Protein AF-A0A0W7W9D7-F1 (afdb_monomer_lite)

Sequence (120 aa):
MLADMIDMAQSVTPPLAADRVHELLAIIREALSADDTLDNDFRAYIEHLLAAVEHALEHRDAEALREDLQHLWIAVFAAEEFTENKGTWSSAATRFGRDTFAQTLASIVGGVATKMITGS

pLDDT: mean 83.27, std 17.53, range [36.5, 97.69]

Structure (mmCIF, N/CA/C/O backbone):
data_AF-A0A0W7W9D7-F1
#
_entry.id   AF-A0A0W7W9D7-F1
#
loop_
_atom_site.group_PDB
_atom_site.id
_atom_site.type_symbol
_atom_site.label_atom_id
_atom_site.label_alt_id
_atom_site.label_comp_id
_atom_site.label_asym_id
_atom_site.label_entity_id
_atom_site.label_seq_id
_atom_site.pdbx_PDB_ins_code
_atom_site.Cartn_x
_atom_site.Cartn_y
_atom_site.Cartn_z
_atom_site.occupancy
_atom_site.B_iso_or_equiv
_atom_site.auth_seq_id
_atom_site.auth_comp_id
_atom_site.auth_asym_id
_atom_site.auth_atom_id
_atom_site.pdbx_PDB_model_num
ATOM 1 N N . MET A 1 1 ? -33.082 -6.659 17.733 1.00 47.69 1 MET A N 1
ATOM 2 C CA . MET A 1 1 ? -33.190 -5.468 16.864 1.00 47.69 1 MET A CA 1
ATOM 3 C C . MET A 1 1 ? -32.209 -4.355 17.232 1.00 47.69 1 MET A C 1
ATOM 5 O O . MET A 1 1 ? -31.528 -3.906 16.331 1.00 47.69 1 MET A O 1
ATOM 9 N N . LEU A 1 2 ? -32.074 -3.914 18.497 1.00 38.62 2 LEU A N 1
ATOM 10 C CA . LEU A 1 2 ? -30.978 -2.997 18.903 1.00 38.62 2 LEU A CA 1
ATOM 11 C C . LEU A 1 2 ? -29.659 -3.727 19.229 1.00 38.62 2 LEU A C 1
ATOM 13 O O . LEU A 1 2 ? -28.590 -3.176 19.007 1.00 38.62 2 LEU A O 1
ATOM 17 N N . ALA A 1 3 ? -29.729 -4.980 19.692 1.00 39.03 3 ALA A N 1
ATOM 18 C CA . ALA A 1 3 ? -28.551 -5.820 19.929 1.00 39.03 3 ALA A CA 1
ATOM 19 C C . ALA A 1 3 ? -27.834 -6.225 18.622 1.00 39.03 3 ALA A C 1
ATOM 21 O O . ALA A 1 3 ? -26.612 -6.287 18.598 1.00 39.03 3 ALA A O 1
ATOM 22 N N . ASP A 1 4 ? -28.572 -6.372 17.516 1.00 38.44 4 ASP A N 1
ATOM 23 C CA . ASP A 1 4 ? -28.001 -6.702 16.197 1.00 38.44 4 ASP A CA 1
ATOM 24 C C . ASP A 1 4 ? -27.227 -5.528 15.569 1.00 38.44 4 ASP A C 1
ATOM 26 O O . ASP A 1 4 ? -26.360 -5.732 14.727 1.00 38.44 4 ASP A O 1
ATOM 30 N N . MET A 1 5 ? -27.504 -4.285 15.990 1.00 37.19 5 MET A N 1
ATOM 31 C CA . MET A 1 5 ? -26.714 -3.115 15.579 1.00 37.19 5 MET A CA 1
ATOM 32 C C . MET A 1 5 ? -25.410 -2.980 16.375 1.00 37.19 5 MET A C 1
ATOM 34 O O . MET A 1 5 ? -24.473 -2.342 15.904 1.00 37.19 5 MET A O 1
ATOM 38 N N . ILE A 1 6 ? -25.351 -3.572 17.572 1.00 39.75 6 ILE A N 1
ATOM 39 C CA . ILE A 1 6 ? -24.173 -3.548 18.449 1.00 39.75 6 ILE A CA 1
ATOM 40 C C . ILE A 1 6 ? -23.183 -4.648 18.033 1.00 39.75 6 ILE A C 1
ATOM 42 O O . ILE A 1 6 ? -21.978 -4.423 18.080 1.00 39.75 6 ILE A O 1
ATOM 46 N N . ASP A 1 7 ? -23.671 -5.769 17.495 1.00 36.50 7 ASP A N 1
ATOM 47 C CA . ASP A 1 7 ? -22.825 -6.835 16.935 1.00 36.50 7 ASP A CA 1
ATOM 48 C C . ASP A 1 7 ? -22.144 -6.451 15.598 1.00 36.50 7 ASP A C 1
ATOM 50 O O . ASP A 1 7 ? -21.196 -7.095 15.162 1.00 36.50 7 ASP A O 1
ATOM 54 N N . MET A 1 8 ? -22.558 -5.352 14.947 1.00 43.12 8 MET A N 1
ATOM 55 C CA . MET A 1 8 ? -21.878 -4.804 13.756 1.00 43.12 8 MET A CA 1
ATOM 56 C C . MET A 1 8 ? -20.647 -3.937 14.080 1.00 43.12 8 MET A C 1
ATOM 58 O O . MET A 1 8 ? -19.955 -3.500 13.158 1.00 43.12 8 MET A O 1
ATOM 62 N N . ALA A 1 9 ? -20.350 -3.692 15.362 1.00 42.34 9 ALA A N 1
ATOM 63 C CA . ALA A 1 9 ? -19.162 -2.957 15.812 1.00 42.34 9 ALA A CA 1
ATOM 64 C C . ALA A 1 9 ? -17.897 -3.841 15.926 1.00 42.34 9 ALA A C 1
ATOM 66 O O . ALA A 1 9 ? -16.870 -3.403 16.447 1.00 42.34 9 ALA A O 1
ATOM 67 N N . GLN A 1 10 ? -17.947 -5.078 15.420 1.00 46.47 10 GLN A N 1
ATOM 68 C CA . GLN A 1 10 ? -16.818 -6.005 15.360 1.00 46.47 10 GLN A CA 1
ATOM 69 C C . GLN A 1 10 ? -15.694 -5.461 14.453 1.00 46.47 10 GLN A C 1
ATOM 71 O O . GLN A 1 10 ? -15.862 -5.375 13.241 1.00 46.47 10 GLN A O 1
ATOM 76 N N . SER A 1 11 ? -14.566 -5.061 15.063 1.00 52.12 11 SER A N 1
ATOM 77 C CA . SER A 1 11 ? -13.243 -4.825 14.428 1.00 52.12 11 SER A CA 1
ATOM 78 C C . SER A 1 11 ? -13.239 -4.019 13.120 1.00 52.12 11 SER A C 1
ATOM 80 O O . SER A 1 11 ? -12.444 -4.268 12.219 1.00 52.12 11 SER A O 1
ATOM 82 N N . VAL A 1 12 ? -14.124 -3.034 12.994 1.00 58.59 12 VAL A N 1
ATOM 83 C CA . VAL A 1 12 ? -14.314 -2.340 11.719 1.00 58.59 12 VAL A CA 1
ATOM 84 C C . VAL A 1 12 ? -13.174 -1.354 11.488 1.00 58.59 12 VAL A C 1
ATOM 86 O O . VAL A 1 12 ? -13.091 -0.326 12.162 1.00 58.59 12 VAL A O 1
ATOM 89 N N . THR A 1 13 ? -12.317 -1.646 10.508 1.00 61.84 13 THR A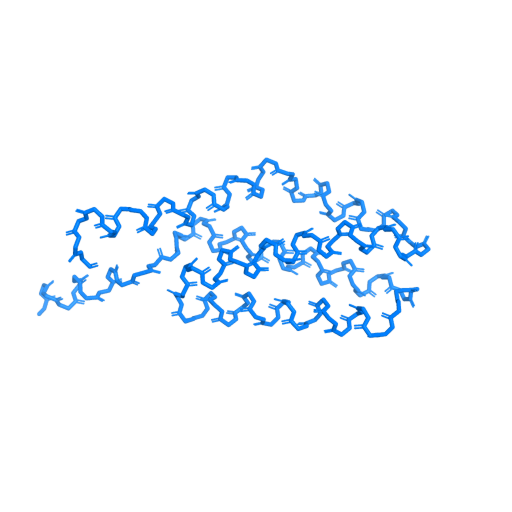 N 1
ATOM 90 C CA . THR A 1 13 ? -11.424 -0.651 9.905 1.00 61.84 13 THR A CA 1
ATOM 91 C C . THR A 1 13 ? -12.243 0.604 9.589 1.00 61.84 13 THR A C 1
ATOM 93 O O . THR A 1 13 ? -13.252 0.492 8.886 1.00 61.84 13 THR A O 1
ATOM 96 N N . PRO A 1 14 ? -11.871 1.794 10.100 1.00 71.06 14 PRO A N 1
ATOM 97 C CA . PRO A 1 14 ? -12.629 3.014 9.841 1.00 71.06 14 PRO A CA 1
ATOM 98 C C . PRO A 1 14 ? -12.851 3.202 8.330 1.00 71.06 14 PRO A C 1
ATOM 100 O O . PRO A 1 14 ? -11.901 2.996 7.577 1.00 71.06 14 PRO A O 1
ATOM 103 N N . PRO A 1 15 ? -14.043 3.620 7.856 1.00 73.06 15 PRO A N 1
ATOM 104 C CA . PRO A 1 15 ? -14.316 3.742 6.418 1.00 73.06 15 PRO A CA 1
ATOM 105 C C . PRO A 1 15 ? -13.284 4.601 5.680 1.00 73.06 15 PRO A C 1
ATOM 107 O O . PRO A 1 15 ? -12.784 4.217 4.632 1.00 73.06 15 PRO A O 1
ATOM 110 N N . LEU A 1 16 ? -12.865 5.707 6.306 1.00 74.50 16 LEU A N 1
ATOM 111 C CA . LEU A 1 16 ? -11.799 6.563 5.784 1.00 74.50 16 LEU A CA 1
ATOM 112 C C . LEU A 1 16 ? -10.452 5.837 5.667 1.00 74.50 16 LEU A C 1
ATOM 114 O O . LEU A 1 16 ? -9.694 6.132 4.754 1.00 74.50 16 LEU A O 1
ATOM 118 N N . ALA A 1 17 ? -10.131 4.910 6.571 1.00 82.31 17 ALA A N 1
ATOM 119 C CA . ALA A 1 17 ? -8.918 4.106 6.469 1.00 82.31 17 ALA A CA 1
ATOM 120 C C . ALA A 1 17 ? -9.046 3.056 5.355 1.00 82.31 17 ALA A C 1
ATOM 122 O O . ALA A 1 17 ? -8.102 2.880 4.595 1.00 82.31 17 ALA A O 1
ATOM 123 N N . ALA A 1 18 ? -10.212 2.420 5.203 1.00 85.56 18 ALA A N 1
ATOM 124 C CA . ALA A 1 18 ? -10.466 1.466 4.122 1.00 85.56 18 ALA A CA 1
ATOM 125 C C . ALA A 1 18 ? -10.338 2.122 2.734 1.00 85.56 18 ALA A C 1
ATOM 127 O O . ALA A 1 18 ? -9.634 1.595 1.874 1.00 85.56 18 ALA A O 1
ATOM 128 N N . ASP A 1 19 ? -10.919 3.311 2.543 1.00 89.75 19 ASP A N 1
ATOM 129 C CA . ASP A 1 19 ? -10.804 4.073 1.291 1.00 89.75 19 ASP A CA 1
ATOM 130 C C . ASP A 1 19 ? -9.338 4.390 0.951 1.00 89.75 19 ASP A C 1
ATOM 132 O O . ASP A 1 19 ? -8.907 4.245 -0.194 1.00 89.75 19 ASP A O 1
ATOM 136 N N . ARG A 1 20 ? -8.541 4.774 1.957 1.00 92.31 20 ARG A N 1
ATOM 137 C CA . ARG A 1 20 ? -7.106 5.054 1.784 1.00 92.31 20 ARG A CA 1
ATOM 138 C C . ARG A 1 20 ? -6.293 3.805 1.489 1.00 92.31 20 ARG A C 1
ATOM 140 O O . ARG A 1 20 ? -5.358 3.869 0.697 1.00 92.31 20 ARG A O 1
ATOM 147 N N . VAL A 1 21 ? -6.644 2.669 2.082 1.00 93.94 21 VAL A N 1
ATOM 148 C CA . VAL A 1 21 ? -6.004 1.400 1.731 1.00 93.94 21 VAL A CA 1
ATOM 149 C C . VAL A 1 21 ? -6.322 1.031 0.284 1.00 93.94 21 VAL A C 1
ATOM 151 O O . VAL A 1 21 ? -5.403 0.711 -0.462 1.00 93.94 21 VAL A O 1
ATOM 154 N N . HIS A 1 22 ? -7.575 1.147 -0.162 1.00 94.94 22 HIS A N 1
ATOM 155 C CA . HIS A 1 22 ? -7.925 0.896 -1.563 1.00 94.94 22 HIS A CA 1
ATOM 156 C C . HIS A 1 22 ? -7.179 1.821 -2.536 1.00 94.94 22 HIS A C 1
ATOM 158 O O . HIS A 1 22 ? -6.702 1.359 -3.574 1.00 94.94 22 HIS A O 1
ATOM 164 N N . GLU A 1 23 ? -7.025 3.101 -2.189 1.00 95.38 23 GLU A N 1
ATOM 165 C CA . GLU A 1 23 ? -6.213 4.055 -2.954 1.00 95.38 23 GLU A CA 1
ATOM 166 C C . GLU A 1 23 ? -4.747 3.600 -3.062 1.00 95.38 23 GLU A C 1
ATOM 168 O O . GLU A 1 23 ? -4.197 3.559 -4.165 1.00 95.38 23 GLU A O 1
ATOM 173 N N . LEU A 1 24 ? -4.130 3.194 -1.946 1.00 95.19 24 LEU A N 1
ATOM 174 C CA . LEU A 1 24 ? -2.762 2.669 -1.932 1.00 95.19 24 LEU A CA 1
ATOM 175 C C . LEU A 1 24 ? -2.616 1.430 -2.826 1.00 95.19 24 LEU A C 1
ATOM 177 O O . LEU A 1 24 ? -1.700 1.366 -3.645 1.00 95.19 24 LEU A O 1
ATOM 181 N N . LEU A 1 25 ? -3.525 0.460 -2.696 1.00 97.31 25 LEU A N 1
ATOM 182 C CA . LEU A 1 25 ? -3.500 -0.773 -3.486 1.00 97.31 25 LEU A CA 1
ATOM 183 C C . LEU A 1 25 ? -3.590 -0.484 -4.989 1.00 97.31 25 LEU A C 1
ATOM 185 O O . LEU A 1 25 ? -2.877 -1.100 -5.781 1.00 97.31 25 LEU A O 1
ATOM 189 N N . ALA A 1 26 ? -4.435 0.469 -5.391 1.00 97.06 26 ALA A N 1
ATOM 190 C CA . ALA A 1 26 ? -4.556 0.880 -6.787 1.00 97.06 26 ALA A CA 1
ATOM 191 C C . ALA A 1 26 ? -3.254 1.501 -7.320 1.00 97.06 26 ALA A C 1
ATOM 193 O O . ALA A 1 26 ? -2.807 1.139 -8.408 1.00 97.06 26 ALA A O 1
ATOM 194 N N . ILE A 1 27 ? -2.615 2.377 -6.537 1.00 96.56 27 ILE A N 1
ATOM 195 C CA . ILE A 1 27 ? -1.333 3.003 -6.895 1.00 96.56 27 ILE A CA 1
ATOM 196 C C . ILE A 1 27 ? -0.230 1.947 -7.062 1.00 96.56 27 ILE A C 1
ATOM 198 O O . ILE A 1 27 ? 0.531 1.996 -8.027 1.00 96.56 27 ILE A O 1
ATOM 202 N N . ILE A 1 28 ? -0.148 0.975 -6.150 1.00 96.56 28 ILE A N 1
ATOM 203 C CA . ILE A 1 28 ? 0.878 -0.077 -6.212 1.00 96.56 28 ILE A CA 1
ATOM 204 C C . ILE A 1 28 ? 0.647 -1.001 -7.409 1.00 96.56 28 ILE A C 1
ATOM 206 O O . ILE A 1 28 ? 1.603 -1.366 -8.086 1.00 96.56 28 ILE A O 1
ATOM 210 N N . ARG A 1 29 ? -0.606 -1.346 -7.725 1.00 97.62 29 ARG A N 1
ATOM 211 C CA . ARG A 1 29 ? -0.93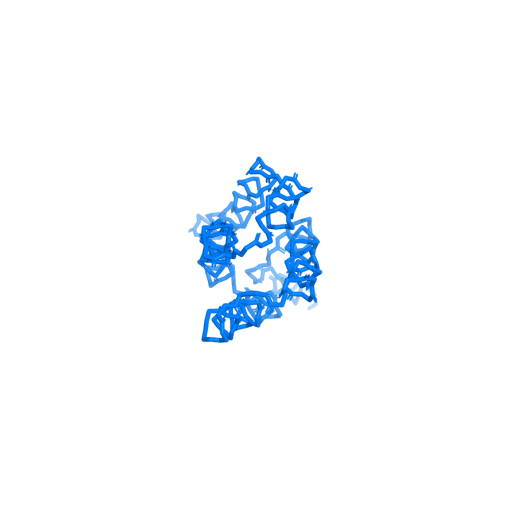4 -2.128 -8.930 1.00 97.62 29 ARG A CA 1
ATOM 212 C C . ARG A 1 29 ? -0.545 -1.411 -10.211 1.00 97.62 29 ARG A C 1
ATOM 214 O O . ARG A 1 29 ? 0.003 -2.040 -11.112 1.00 97.62 29 ARG A O 1
ATOM 221 N N . GLU A 1 30 ? -0.813 -0.111 -10.284 1.00 96.94 30 GLU A N 1
ATOM 222 C CA . GLU A 1 30 ? -0.401 0.724 -11.411 1.00 96.94 30 GLU A CA 1
ATOM 223 C C . GLU A 1 30 ? 1.125 0.673 -11.579 1.00 96.94 30 GLU A C 1
ATOM 225 O O . GLU A 1 30 ? 1.607 0.346 -12.663 1.00 96.94 30 GLU A O 1
ATOM 230 N N . ALA A 1 31 ? 1.877 0.879 -10.494 1.00 95.69 31 ALA A N 1
ATOM 231 C CA . ALA A 1 31 ? 3.337 0.796 -10.494 1.00 95.69 31 ALA A CA 1
ATOM 232 C C . ALA A 1 31 ? 3.852 -0.587 -10.922 1.00 95.69 31 ALA A C 1
ATOM 234 O O . ALA A 1 31 ? 4.701 -0.684 -11.805 1.00 95.69 31 ALA A O 1
ATOM 235 N N . LEU A 1 32 ? 3.284 -1.657 -10.362 1.00 96.00 32 LEU A N 1
ATOM 236 C CA . LEU A 1 32 ? 3.653 -3.035 -10.677 1.00 96.00 32 LEU A CA 1
ATOM 237 C C . LEU A 1 32 ? 3.374 -3.391 -12.144 1.00 96.00 32 LEU A C 1
ATOM 239 O O . LEU A 1 32 ? 4.133 -4.139 -12.757 1.00 96.00 32 LEU A O 1
ATOM 243 N N . SER A 1 33 ? 2.291 -2.859 -12.717 1.00 95.56 33 SER A N 1
ATOM 244 C CA . SER A 1 33 ? 1.949 -3.055 -14.130 1.00 95.56 33 SER A CA 1
ATOM 245 C C . SER A 1 33 ? 2.846 -2.263 -15.086 1.00 95.56 33 SER A C 1
ATOM 247 O O . SER A 1 33 ? 3.037 -2.679 -16.227 1.00 95.56 33 SER A O 1
ATOM 249 N N . ALA A 1 34 ? 3.383 -1.130 -14.627 1.00 94.38 34 ALA A N 1
ATOM 250 C CA . ALA A 1 34 ? 4.216 -0.229 -15.416 1.00 94.38 34 ALA A CA 1
ATOM 251 C C . ALA A 1 34 ? 5.716 -0.562 -15.345 1.00 94.38 34 ALA A C 1
ATOM 253 O O . ALA A 1 34 ? 6.488 -0.075 -16.170 1.00 94.38 34 ALA A O 1
ATOM 254 N N . ASP A 1 35 ? 6.139 -1.355 -14.362 1.00 93.12 35 ASP A N 1
ATOM 255 C CA . ASP A 1 35 ? 7.516 -1.810 -14.210 1.00 93.12 35 ASP A CA 1
ATOM 256 C C . ASP A 1 35 ? 7.644 -3.273 -14.633 1.00 93.12 35 ASP A C 1
ATOM 258 O O . ASP A 1 35 ? 7.197 -4.160 -13.915 1.00 93.12 35 ASP A O 1
ATOM 262 N N . ASP A 1 36 ? 8.259 -3.531 -15.784 1.00 91.94 36 ASP A N 1
ATOM 263 C CA . ASP A 1 36 ? 8.568 -4.861 -16.322 1.00 91.94 36 ASP A CA 1
ATOM 264 C C . ASP A 1 36 ? 9.977 -5.359 -15.953 1.00 91.94 36 ASP A C 1
ATOM 266 O O . ASP A 1 36 ? 10.331 -6.492 -16.275 1.00 91.94 36 ASP A O 1
ATOM 270 N N . THR A 1 37 ? 10.762 -4.541 -15.246 1.00 94.19 37 THR A N 1
ATOM 271 C CA . THR A 1 37 ? 12.166 -4.820 -14.897 1.00 94.19 37 THR A CA 1
ATOM 272 C C . THR A 1 37 ? 12.327 -5.483 -13.531 1.00 94.19 37 THR A C 1
ATOM 274 O O . THR A 1 37 ? 13.390 -6.016 -13.216 1.00 94.19 37 THR A O 1
ATOM 277 N N . LEU A 1 38 ? 11.263 -5.473 -12.724 1.00 93.69 38 LEU A N 1
ATOM 278 C CA . LEU A 1 38 ? 11.217 -6.128 -11.424 1.00 93.69 38 LEU A CA 1
ATOM 279 C C . LEU A 1 38 ? 11.382 -7.649 -11.565 1.00 93.69 38 LEU A C 1
ATOM 281 O O . LEU A 1 38 ? 10.702 -8.278 -12.379 1.00 93.69 38 LEU A O 1
ATOM 285 N N . ASP A 1 39 ? 12.231 -8.238 -10.722 1.00 93.94 39 ASP A N 1
ATOM 286 C CA . ASP A 1 39 ? 12.390 -9.690 -10.639 1.00 93.94 39 ASP A CA 1
ATOM 287 C C . ASP A 1 39 ? 11.040 -10.400 -10.412 1.00 93.94 39 ASP A C 1
ATOM 289 O O . ASP A 1 39 ? 10.181 -9.912 -9.674 1.00 93.94 39 ASP A O 1
ATOM 293 N N . ASN A 1 40 ? 10.846 -11.558 -11.052 1.00 94.19 40 ASN A N 1
ATOM 294 C CA . ASN A 1 40 ? 9.563 -12.265 -11.041 1.00 94.19 40 ASN A CA 1
ATOM 295 C C . ASN A 1 40 ? 9.181 -12.786 -9.650 1.00 94.19 40 ASN A C 1
ATOM 297 O O . ASN A 1 40 ? 7.998 -12.747 -9.305 1.00 94.19 40 ASN A O 1
ATOM 301 N N . ASP A 1 41 ? 10.149 -13.240 -8.849 1.00 95.31 41 ASP A N 1
ATOM 302 C CA . ASP A 1 41 ? 9.871 -13.715 -7.492 1.00 95.31 41 ASP A CA 1
ATOM 303 C C . ASP A 1 41 ? 9.492 -12.529 -6.600 1.00 95.31 41 ASP A C 1
ATOM 305 O O . ASP A 1 41 ? 8.548 -12.604 -5.808 1.00 95.31 41 ASP A O 1
ATOM 309 N N . PHE A 1 42 ? 10.171 -11.393 -6.777 1.00 95.00 42 PHE A N 1
ATOM 310 C CA . PHE A 1 42 ? 9.841 -10.174 -6.047 1.00 95.00 42 PHE A CA 1
ATOM 311 C C . PHE A 1 42 ? 8.493 -9.567 -6.477 1.00 95.00 42 PHE A C 1
ATOM 313 O O . PHE A 1 42 ? 7.718 -9.118 -5.631 1.00 95.00 42 PHE A O 1
ATOM 320 N N . ARG A 1 43 ? 8.147 -9.631 -7.769 1.00 95.75 43 ARG A N 1
ATOM 321 C CA . ARG A 1 43 ? 6.808 -9.287 -8.276 1.00 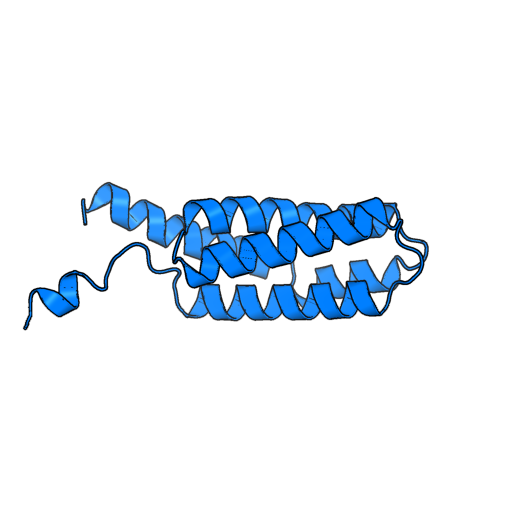95.75 43 ARG A CA 1
ATOM 322 C C . ARG A 1 43 ? 5.741 -10.150 -7.612 1.00 95.75 43 ARG A C 1
ATOM 324 O O . ARG A 1 43 ? 4.787 -9.602 -7.064 1.00 95.75 43 ARG A O 1
ATOM 331 N N . ALA A 1 44 ? 5.918 -11.471 -7.620 1.00 96.12 44 ALA A N 1
ATOM 332 C CA . ALA A 1 44 ? 4.976 -12.403 -7.006 1.00 96.12 44 ALA A CA 1
ATOM 333 C C . ALA A 1 44 ? 4.819 -12.148 -5.497 1.00 96.12 44 ALA A C 1
ATOM 335 O O . ALA A 1 44 ? 3.719 -12.254 -4.955 1.00 96.12 44 ALA A O 1
ATOM 336 N N . TYR A 1 45 ? 5.899 -11.751 -4.817 1.00 96.00 45 TYR A N 1
ATOM 337 C CA . TYR A 1 45 ? 5.848 -11.334 -3.418 1.00 96.00 45 TYR A CA 1
ATOM 338 C C . TYR A 1 45 ? 4.974 -10.086 -3.205 1.00 96.00 45 TYR A C 1
ATOM 340 O O . TYR A 1 45 ? 4.128 -10.082 -2.310 1.00 96.00 45 TYR A O 1
ATOM 348 N N . ILE A 1 46 ? 5.104 -9.051 -4.043 1.00 96.62 46 ILE A N 1
ATOM 349 C CA . ILE A 1 46 ? 4.237 -7.861 -3.968 1.00 96.62 46 ILE A CA 1
ATOM 350 C C . ILE A 1 46 ? 2.775 -8.226 -4.261 1.00 96.62 46 ILE A C 1
ATOM 352 O O . ILE A 1 46 ? 1.880 -7.772 -3.550 1.00 96.62 46 ILE A O 1
ATOM 356 N N . GLU A 1 47 ? 2.513 -9.070 -5.262 1.00 97.50 47 GLU A N 1
ATOM 357 C CA . GLU A 1 47 ? 1.159 -9.553 -5.579 1.00 97.50 47 GLU A CA 1
ATOM 358 C C . GLU A 1 47 ? 0.532 -10.318 -4.410 1.00 97.50 47 GLU A C 1
ATOM 360 O O . GLU A 1 47 ? -0.644 -10.119 -4.095 1.00 97.50 47 GLU A O 1
ATOM 365 N N . HIS A 1 48 ? 1.324 -11.144 -3.726 1.00 97.69 48 HIS A N 1
ATOM 366 C CA . HIS A 1 48 ? 0.889 -11.845 -2.527 1.00 97.69 48 HIS A CA 1
ATOM 367 C C . HIS A 1 48 ? 0.507 -10.874 -1.400 1.00 97.69 48 HIS A C 1
ATOM 369 O O . HIS A 1 48 ? -0.556 -11.032 -0.800 1.00 97.69 48 HIS A O 1
ATOM 375 N N . LEU A 1 49 ? 1.317 -9.840 -1.149 1.00 97.56 49 LEU A N 1
ATOM 376 C CA . LEU A 1 49 ? 1.014 -8.817 -0.140 1.00 97.56 49 LEU A CA 1
ATOM 377 C C . LEU A 1 49 ? -0.235 -7.999 -0.493 1.00 97.56 49 LEU A C 1
ATOM 379 O O . LEU A 1 49 ? -1.044 -7.713 0.387 1.00 97.56 49 LEU A O 1
ATOM 383 N N . LEU A 1 50 ? -0.430 -7.652 -1.770 1.00 97.56 50 LEU A N 1
ATOM 384 C CA . LEU A 1 50 ? -1.656 -6.991 -2.233 1.00 97.56 50 LEU A CA 1
ATOM 385 C C . LEU A 1 50 ? -2.895 -7.840 -1.906 1.00 97.56 50 LEU A C 1
ATOM 387 O O . LEU A 1 50 ? -3.869 -7.315 -1.370 1.00 97.56 50 LEU A O 1
ATOM 391 N N . ALA A 1 51 ? -2.839 -9.147 -2.182 1.00 96.62 51 ALA A N 1
ATOM 392 C CA . ALA A 1 51 ? -3.930 -10.070 -1.882 1.00 96.62 51 ALA A CA 1
ATOM 393 C C . ALA A 1 51 ? -4.164 -10.239 -0.370 1.00 96.62 51 ALA A C 1
ATOM 395 O O . ALA A 1 51 ? -5.313 -10.311 0.063 1.00 96.62 51 ALA A O 1
ATOM 396 N N . ALA A 1 52 ? -3.099 -10.272 0.438 1.00 95.69 52 ALA A N 1
ATOM 397 C CA . ALA A 1 52 ? -3.197 -10.359 1.896 1.00 95.69 52 ALA A CA 1
ATOM 398 C C . ALA A 1 52 ? -3.893 -9.125 2.497 1.00 95.69 52 ALA A C 1
ATOM 400 O O . ALA A 1 52 ? -4.848 -9.266 3.261 1.00 95.69 52 ALA A O 1
ATOM 401 N N . VAL A 1 53 ? -3.511 -7.917 2.060 1.00 95.88 53 VAL A N 1
ATOM 402 C CA . VAL A 1 53 ? -4.150 -6.664 2.498 1.00 95.88 53 VAL A CA 1
ATOM 403 C C . VAL A 1 53 ? -5.635 -6.622 2.117 1.00 95.88 53 VAL A C 1
ATOM 405 O O . VAL A 1 53 ? -6.466 -6.217 2.932 1.00 95.88 53 VAL A O 1
ATOM 408 N N . GLU A 1 54 ? -5.996 -7.045 0.902 1.00 94.31 54 GLU A N 1
ATOM 409 C CA . GLU A 1 54 ? -7.405 -7.125 0.487 1.00 94.31 54 GLU A CA 1
ATOM 410 C C . GLU A 1 54 ? -8.192 -8.131 1.315 1.00 94.31 54 GLU A C 1
ATOM 412 O O . GLU A 1 54 ? -9.281 -7.817 1.794 1.00 94.31 54 GLU A O 1
ATOM 417 N N . HIS A 1 55 ? -7.617 -9.309 1.549 1.00 92.31 55 HIS A N 1
ATOM 418 C CA . HIS A 1 55 ? -8.230 -10.324 2.387 1.00 92.31 55 HIS A CA 1
ATOM 419 C C . HIS A 1 55 ? -8.474 -9.797 3.808 1.00 92.31 55 HIS A C 1
ATOM 421 O O . HIS A 1 55 ? -9.578 -9.945 4.337 1.00 92.31 55 HIS A O 1
ATOM 427 N N . ALA A 1 56 ? -7.490 -9.125 4.410 1.00 89.81 56 ALA A N 1
ATOM 428 C CA . ALA A 1 56 ? -7.620 -8.536 5.739 1.00 89.81 56 ALA A CA 1
ATOM 429 C C . ALA A 1 56 ? -8.693 -7.431 5.794 1.00 89.81 56 ALA A C 1
ATOM 431 O O . ALA A 1 56 ? -9.465 -7.362 6.756 1.00 89.81 56 ALA A O 1
ATOM 432 N N . LEU A 1 57 ? -8.803 -6.601 4.746 1.00 88.38 57 LEU A N 1
ATOM 433 C CA . LEU A 1 57 ? -9.880 -5.614 4.609 1.00 88.38 57 LEU A CA 1
ATOM 434 C C . LEU A 1 57 ? -11.266 -6.271 4.546 1.00 88.38 57 LEU A C 1
ATOM 436 O O . LEU A 1 57 ? -12.175 -5.849 5.264 1.00 88.38 57 LEU A O 1
ATOM 440 N N . GLU A 1 58 ? -11.432 -7.295 3.707 1.00 88.44 58 GLU A N 1
ATOM 441 C CA . GLU A 1 58 ? -12.705 -8.001 3.513 1.00 88.44 58 GLU A CA 1
ATOM 442 C C . GLU A 1 58 ? -13.185 -8.690 4.795 1.00 88.44 58 GLU A C 1
ATOM 444 O O . GLU A 1 58 ? -14.373 -8.642 5.126 1.00 88.44 58 GLU A O 1
ATOM 449 N N . HIS A 1 59 ? -12.254 -9.277 5.550 1.00 84.94 59 HIS A N 1
ATOM 450 C CA . HIS A 1 59 ? -12.541 -10.006 6.787 1.00 84.94 59 HIS A CA 1
ATOM 451 C C . HIS A 1 59 ? -12.544 -9.107 8.030 1.00 84.94 59 HIS A C 1
ATOM 453 O O . HIS A 1 59 ? -12.783 -9.595 9.134 1.00 84.94 59 HIS A O 1
ATOM 459 N N . ARG A 1 60 ? -12.334 -7.791 7.862 1.00 73.50 60 ARG A N 1
ATOM 460 C CA . ARG A 1 60 ? -12.277 -6.798 8.950 1.00 73.50 60 ARG A CA 1
ATOM 461 C C . ARG A 1 60 ? -11.274 -7.180 10.043 1.00 73.50 60 ARG A C 1
ATOM 463 O O . ARG A 1 60 ? -11.522 -6.958 11.230 1.00 73.50 60 ARG A O 1
ATOM 470 N N . ASP A 1 61 ? -10.144 -7.754 9.646 1.00 82.00 61 ASP A N 1
ATOM 471 C CA . ASP A 1 61 ? -9.047 -8.063 10.555 1.00 82.00 61 ASP A CA 1
ATOM 472 C C . ASP A 1 61 ? -8.083 -6.877 10.599 1.00 82.00 61 ASP A C 1
ATOM 474 O O . ASP A 1 61 ? -7.187 -6.734 9.771 1.00 82.00 61 ASP A O 1
ATOM 478 N N . ALA A 1 62 ? -8.301 -5.983 11.560 1.00 81.75 62 ALA A N 1
ATOM 479 C CA . ALA A 1 62 ? -7.517 -4.762 11.690 1.00 81.75 62 ALA A CA 1
ATOM 480 C C . ALA A 1 62 ? -6.042 -5.017 12.062 1.00 81.75 62 ALA A C 1
ATOM 482 O O . ALA A 1 62 ? -5.193 -4.192 11.726 1.00 81.75 62 ALA A O 1
ATOM 483 N N . GLU A 1 63 ? -5.726 -6.126 12.741 1.00 84.81 63 GLU A N 1
ATOM 484 C CA . GLU A 1 63 ? -4.347 -6.432 13.133 1.00 84.81 63 GLU A CA 1
ATOM 485 C C . GLU A 1 63 ? -3.571 -7.028 11.958 1.00 84.81 63 GLU A C 1
ATOM 487 O O . GLU A 1 63 ? -2.491 -6.526 11.640 1.00 84.81 63 GLU A O 1
ATOM 492 N N . ALA A 1 64 ? -4.161 -8.000 11.251 1.00 87.62 64 ALA A N 1
ATOM 493 C CA . ALA A 1 64 ? -3.592 -8.516 10.006 1.00 87.62 64 ALA A CA 1
ATOM 494 C C . ALA A 1 64 ? -3.434 -7.392 8.973 1.00 87.62 64 ALA A C 1
ATOM 496 O O . ALA A 1 64 ? -2.360 -7.203 8.408 1.00 87.62 64 ALA A O 1
ATOM 497 N N . LEU A 1 65 ? -4.459 -6.544 8.822 1.00 90.06 65 LEU A N 1
ATOM 498 C CA . LEU A 1 65 ? -4.419 -5.398 7.917 1.00 90.06 65 LEU A CA 1
ATOM 499 C C . LEU A 1 65 ? -3.258 -4.453 8.239 1.00 90.06 65 LEU A C 1
ATOM 501 O O . LEU A 1 65 ? -2.577 -3.971 7.336 1.00 90.06 65 LEU A O 1
ATOM 505 N N . ARG A 1 66 ? -3.031 -4.165 9.525 1.00 90.19 66 ARG A N 1
ATOM 506 C CA . ARG A 1 66 ? -1.931 -3.306 9.974 1.00 90.19 66 ARG A CA 1
ATOM 507 C C . ARG A 1 66 ? -0.575 -3.900 9.597 1.00 90.19 66 ARG A C 1
ATOM 509 O O . ARG A 1 66 ? 0.286 -3.164 9.116 1.00 90.19 66 ARG A O 1
ATOM 516 N N . GLU A 1 67 ? -0.373 -5.184 9.868 1.00 91.56 67 GLU A N 1
ATOM 517 C CA . GLU A 1 67 ? 0.880 -5.889 9.594 1.00 91.56 67 GLU A CA 1
ATOM 518 C C . GLU A 1 67 ? 1.152 -5.985 8.086 1.00 91.56 67 GLU A C 1
ATOM 520 O O . GLU A 1 67 ? 2.207 -5.550 7.617 1.00 91.56 67 GLU A O 1
ATOM 525 N N . ASP A 1 68 ? 0.167 -6.433 7.310 1.00 95.31 68 ASP A N 1
ATOM 526 C CA . ASP A 1 68 ? 0.295 -6.599 5.862 1.00 95.31 68 ASP A CA 1
ATOM 527 C C . ASP A 1 68 ? 0.517 -5.259 5.148 1.00 95.31 68 ASP A C 1
ATOM 529 O O . ASP A 1 68 ? 1.343 -5.165 4.238 1.00 95.31 68 ASP A O 1
ATOM 533 N N . LEU A 1 69 ? -0.131 -4.178 5.603 1.00 94.44 69 LEU A N 1
ATOM 534 C CA . LEU A 1 69 ? 0.121 -2.828 5.086 1.00 94.44 69 LEU A CA 1
ATOM 535 C C . LEU A 1 69 ? 1.548 -2.350 5.346 1.00 94.44 69 LEU A C 1
ATOM 537 O O . LEU A 1 69 ? 2.133 -1.678 4.495 1.00 94.44 69 LEU A O 1
ATOM 541 N N . GLN A 1 70 ? 2.110 -2.656 6.517 1.00 94.81 70 GLN A N 1
ATOM 542 C CA . GLN A 1 70 ? 3.497 -2.312 6.830 1.00 94.81 70 GLN A CA 1
ATOM 543 C C . GLN A 1 70 ? 4.463 -3.060 5.914 1.00 94.81 70 GLN A C 1
ATOM 545 O O . GLN A 1 70 ? 5.371 -2.438 5.357 1.00 94.81 70 GLN A O 1
ATOM 550 N N . HIS A 1 71 ? 4.244 -4.359 5.710 1.00 96.19 71 HIS A N 1
ATOM 551 C CA . HIS A 1 71 ? 5.048 -5.161 4.793 1.00 96.19 71 HIS A CA 1
ATOM 552 C C . HIS A 1 71 ? 4.939 -4.669 3.349 1.00 96.19 71 HIS A C 1
ATOM 554 O O . HIS A 1 71 ? 5.961 -4.507 2.681 1.00 96.19 71 HIS A O 1
ATOM 560 N N . LEU A 1 72 ? 3.728 -4.350 2.892 1.00 96.12 72 LEU A N 1
ATOM 561 C CA . LEU A 1 72 ? 3.491 -3.813 1.556 1.00 96.12 72 LEU A CA 1
ATOM 562 C C . LEU A 1 72 ? 4.197 -2.467 1.353 1.00 96.12 72 LEU A C 1
ATOM 564 O O . LEU A 1 72 ? 4.838 -2.251 0.327 1.00 96.12 72 LEU A O 1
ATOM 568 N N . TRP A 1 73 ? 4.152 -1.580 2.347 1.00 95.31 73 TRP A N 1
ATOM 569 C CA . TRP A 1 73 ? 4.843 -0.292 2.281 1.00 95.31 73 TRP A CA 1
ATOM 570 C C . TRP A 1 73 ? 6.366 -0.438 2.244 1.00 95.31 73 TRP A C 1
ATOM 572 O O . TRP A 1 73 ? 7.036 0.274 1.501 1.00 95.31 73 TRP A O 1
ATOM 582 N N . ILE A 1 74 ? 6.929 -1.387 2.995 1.00 95.00 74 ILE A N 1
ATOM 583 C CA . ILE A 1 74 ? 8.361 -1.711 2.922 1.00 95.00 74 ILE A CA 1
ATOM 584 C C . ILE A 1 74 ? 8.718 -2.261 1.536 1.00 95.00 74 ILE A C 1
ATOM 586 O O . ILE A 1 74 ? 9.743 -1.875 0.972 1.00 95.00 74 ILE A O 1
ATOM 590 N N . ALA A 1 75 ? 7.867 -3.117 0.967 1.00 95.06 75 ALA A N 1
ATOM 591 C CA . ALA A 1 75 ? 8.082 -3.690 -0.356 1.00 95.06 75 ALA A CA 1
ATOM 592 C C . ALA A 1 75 ? 8.118 -2.621 -1.462 1.00 95.06 75 ALA A C 1
ATOM 594 O O . ALA A 1 75 ? 8.929 -2.738 -2.374 1.00 95.06 75 ALA A O 1
ATOM 595 N N . VAL A 1 76 ? 7.326 -1.546 -1.349 1.00 93.62 76 VAL A N 1
ATOM 596 C CA . VAL A 1 76 ? 7.367 -0.397 -2.277 1.00 93.62 76 VAL A CA 1
ATOM 597 C C . VAL A 1 76 ? 8.753 0.259 -2.317 1.00 93.62 76 VAL A C 1
ATOM 599 O O . VAL A 1 76 ? 9.264 0.529 -3.401 1.00 93.62 76 VAL A O 1
ATOM 602 N N . PHE A 1 77 ? 9.397 0.482 -1.167 1.00 92.56 77 PHE A N 1
ATOM 603 C CA . PHE A 1 77 ? 10.756 1.047 -1.143 1.00 92.56 77 PHE A CA 1
ATOM 604 C C . PHE A 1 77 ? 11.811 0.049 -1.608 1.00 92.56 77 PHE A C 1
ATOM 606 O O . PHE A 1 77 ? 12.761 0.420 -2.286 1.00 92.56 77 PHE A O 1
ATOM 613 N N . ALA A 1 78 ? 11.653 -1.227 -1.259 1.00 93.06 78 ALA A N 1
ATOM 614 C CA . ALA A 1 78 ? 12.550 -2.262 -1.754 1.00 93.06 78 ALA A CA 1
ATOM 615 C C . ALA A 1 78 ? 12.475 -2.379 -3.287 1.00 93.06 78 ALA A C 1
ATOM 617 O O . ALA A 1 78 ? 13.505 -2.530 -3.940 1.00 93.06 78 ALA A O 1
ATOM 618 N N . ALA A 1 79 ? 11.284 -2.228 -3.873 1.00 92.12 79 ALA A N 1
ATOM 619 C CA . ALA A 1 79 ? 11.104 -2.206 -5.318 1.00 92.12 79 ALA A CA 1
ATOM 620 C C . ALA A 1 79 ? 11.891 -1.074 -5.986 1.00 92.12 79 ALA A C 1
ATOM 622 O O . ALA A 1 79 ? 12.535 -1.326 -6.996 1.00 92.12 79 ALA A O 1
ATOM 623 N N . GLU A 1 80 ? 11.930 0.124 -5.391 1.00 90.75 80 GLU A N 1
ATOM 624 C CA . GLU A 1 80 ? 12.754 1.247 -5.870 1.00 90.75 80 GLU A CA 1
ATOM 625 C C . GLU A 1 80 ? 14.258 0.910 -5.926 1.00 90.75 80 GLU A C 1
ATOM 627 O O . GLU A 1 80 ? 14.980 1.410 -6.792 1.00 90.75 80 GLU A O 1
ATOM 632 N N . GLU A 1 81 ? 14.744 0.038 -5.042 1.00 89.81 81 GLU A N 1
ATOM 633 C CA . GLU A 1 81 ? 16.147 -0.385 -5.034 1.00 89.81 81 GLU A CA 1
ATOM 634 C C . GLU A 1 81 ? 16.451 -1.498 -6.040 1.00 89.81 81 GLU A C 1
ATOM 636 O O . GLU A 1 81 ? 17.534 -1.503 -6.630 1.00 89.81 81 GLU A O 1
ATOM 641 N N . PHE A 1 82 ? 15.510 -2.421 -6.251 1.00 87.31 82 PHE A N 1
ATOM 642 C CA . PHE A 1 82 ? 15.707 -3.599 -7.103 1.00 87.31 82 PHE A CA 1
ATOM 643 C C . PHE A 1 82 ? 15.328 -3.396 -8.573 1.00 87.31 82 PHE A C 1
ATOM 645 O O . PHE A 1 82 ? 15.750 -4.178 -9.419 1.00 87.31 82 PHE A O 1
ATOM 652 N N . THR A 1 83 ? 14.548 -2.364 -8.880 1.00 90.19 83 THR A N 1
ATOM 653 C CA . THR A 1 83 ? 14.094 -2.039 -10.237 1.00 90.19 83 THR A CA 1
ATOM 654 C C . THR A 1 83 ? 15.099 -1.182 -11.018 1.00 90.19 83 THR A C 1
ATOM 656 O O . THR A 1 83 ? 15.841 -0.372 -10.448 1.00 90.19 83 THR A O 1
ATOM 659 N N . GLU A 1 84 ? 15.053 -1.263 -12.349 1.00 90.06 84 GLU A N 1
ATOM 660 C CA . GLU A 1 84 ? 15.659 -0.250 -13.223 1.00 90.06 84 GLU A CA 1
ATOM 661 C C . GLU A 1 84 ? 14.731 0.969 -13.396 1.00 90.06 84 GLU A C 1
ATOM 663 O O . GLU A 1 84 ? 15.193 2.083 -13.659 1.00 90.06 84 GLU A O 1
ATOM 668 N N . ASN A 1 85 ? 13.423 0.802 -13.170 1.00 90.25 85 ASN A N 1
ATOM 669 C CA . ASN A 1 85 ? 12.401 1.836 -13.314 1.00 90.25 85 ASN A CA 1
ATOM 670 C C . ASN A 1 85 ? 12.090 2.567 -11.992 1.00 90.25 85 ASN A C 1
ATOM 672 O O . ASN A 1 85 ? 10.942 2.673 -11.548 1.00 90.25 85 ASN A O 1
ATOM 676 N N . LYS A 1 86 ? 13.132 3.105 -11.347 1.00 89.31 86 LYS A N 1
ATOM 677 C CA . LYS A 1 86 ? 13.031 3.714 -10.003 1.00 89.31 86 LYS A CA 1
ATOM 678 C C . LYS A 1 86 ? 11.996 4.839 -9.922 1.00 89.31 86 LYS A C 1
ATOM 680 O O . LYS A 1 86 ? 11.319 5.003 -8.910 1.00 89.31 86 LYS A O 1
ATOM 685 N N . GLY A 1 87 ? 11.839 5.594 -11.013 1.00 90.31 87 GLY A N 1
ATOM 686 C CA . GLY A 1 87 ? 10.888 6.703 -11.105 1.00 90.31 87 GLY A CA 1
ATOM 687 C C . GLY A 1 87 ? 9.434 6.281 -10.876 1.00 90.31 87 GLY A C 1
ATOM 688 O O . GLY A 1 87 ? 8.680 7.033 -10.260 1.00 90.31 87 GLY A O 1
ATOM 689 N N . THR A 1 88 ? 9.057 5.074 -11.301 1.00 93.00 88 THR A N 1
ATOM 690 C CA . THR A 1 88 ? 7.705 4.527 -11.114 1.00 93.00 88 THR A CA 1
ATOM 691 C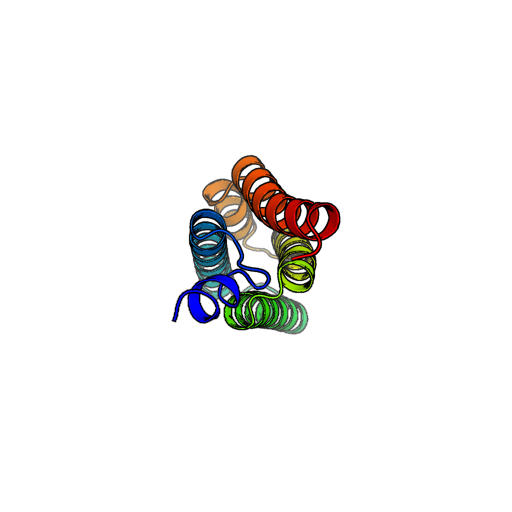 C . THR A 1 88 ? 7.388 4.314 -9.635 1.00 93.00 88 THR A C 1
ATOM 693 O O . THR A 1 88 ? 6.389 4.833 -9.134 1.00 93.00 88 THR A O 1
ATOM 696 N N . TRP A 1 89 ? 8.266 3.623 -8.907 1.00 93.69 89 TRP A N 1
ATOM 697 C CA . TRP A 1 89 ? 8.064 3.314 -7.488 1.00 93.69 89 TRP A CA 1
ATOM 698 C C . TRP A 1 89 ? 8.218 4.541 -6.589 1.00 93.69 89 TRP A C 1
ATOM 700 O O . TRP A 1 89 ? 7.409 4.748 -5.684 1.00 93.69 89 TRP A O 1
ATOM 710 N N . SER A 1 90 ? 9.165 5.426 -6.908 1.00 92.00 90 SER A N 1
ATOM 711 C CA . SER A 1 90 ? 9.312 6.714 -6.225 1.00 92.00 90 SER A CA 1
ATOM 712 C C . SER A 1 90 ? 8.068 7.601 -6.409 1.00 92.00 90 SER A C 1
ATOM 714 O O . SER A 1 90 ? 7.572 8.220 -5.459 1.00 92.00 90 SER A O 1
ATOM 716 N N . SER A 1 91 ? 7.487 7.614 -7.619 1.00 93.12 9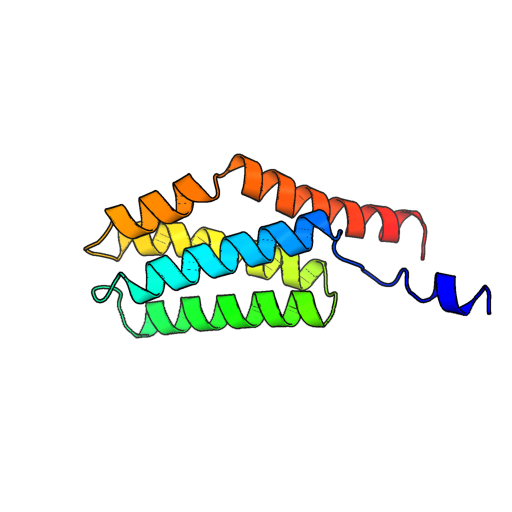1 SER A N 1
ATOM 717 C CA . SER A 1 91 ? 6.225 8.309 -7.895 1.00 93.12 91 SER A CA 1
ATOM 718 C C . SER A 1 91 ? 5.058 7.691 -7.126 1.00 93.12 91 SE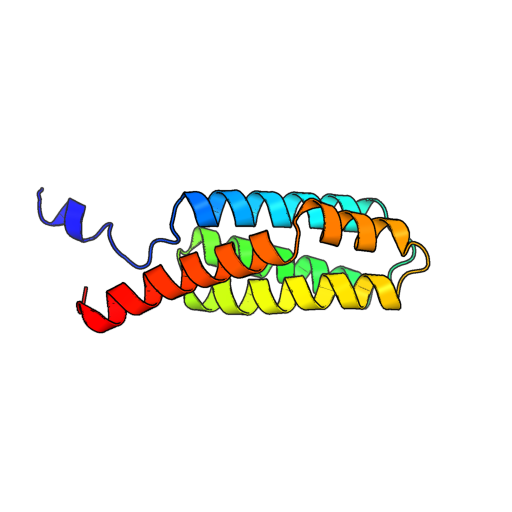R A C 1
ATOM 720 O O . SER A 1 91 ? 4.286 8.428 -6.516 1.00 93.12 91 SER A O 1
ATOM 722 N N . ALA A 1 92 ? 4.954 6.361 -7.086 1.00 92.56 92 ALA A N 1
ATOM 723 C CA . ALA A 1 92 ? 3.937 5.650 -6.313 1.00 92.56 92 ALA A CA 1
ATOM 724 C C . ALA A 1 92 ? 4.002 6.001 -4.815 1.00 92.56 92 ALA A C 1
ATOM 726 O O . ALA A 1 92 ? 2.995 6.406 -4.226 1.00 92.56 92 ALA A O 1
ATOM 727 N N . ALA A 1 93 ? 5.200 5.946 -4.221 1.00 91.12 93 ALA A N 1
ATOM 728 C CA . ALA A 1 93 ? 5.430 6.315 -2.826 1.00 91.12 93 ALA A CA 1
ATOM 729 C C . ALA A 1 93 ? 5.086 7.790 -2.551 1.00 91.12 93 ALA A C 1
ATOM 731 O O . ALA A 1 93 ? 4.474 8.110 -1.530 1.00 91.12 93 ALA A O 1
ATOM 732 N N . THR A 1 94 ? 5.427 8.692 -3.476 1.00 93.44 94 THR A N 1
ATOM 733 C CA . THR A 1 94 ? 5.135 10.129 -3.354 1.00 93.44 94 THR A CA 1
ATOM 734 C C . THR A 1 94 ? 3.644 10.433 -3.493 1.00 93.44 94 THR A C 1
ATOM 736 O O . THR A 1 94 ? 3.121 11.252 -2.740 1.00 93.44 94 THR A O 1
ATOM 739 N N . ARG A 1 95 ? 2.951 9.776 -4.435 1.00 91.44 95 ARG A N 1
ATOM 740 C CA . ARG A 1 95 ? 1.513 9.960 -4.694 1.00 91.44 95 ARG A CA 1
ATOM 741 C C . ARG A 1 95 ? 0.672 9.638 -3.469 1.00 91.44 95 ARG A C 1
ATOM 743 O O . ARG A 1 95 ? -0.245 10.392 -3.165 1.00 91.44 95 ARG A O 1
ATOM 750 N N . PHE A 1 96 ? 0.986 8.546 -2.776 1.00 90.25 96 PHE A N 1
ATOM 751 C CA . PHE A 1 96 ? 0.289 8.212 -1.539 1.00 90.25 96 PHE A CA 1
ATOM 752 C C . PHE A 1 96 ? 0.803 9.049 -0.360 1.00 90.25 96 PHE A C 1
ATOM 754 O O . PHE A 1 96 ? 0.021 9.656 0.371 1.00 90.25 96 PHE A O 1
ATOM 761 N N . GLY A 1 97 ? 2.126 9.145 -0.215 1.00 91.69 97 GLY A N 1
ATOM 762 C CA . GLY A 1 97 ? 2.794 9.962 0.791 1.00 91.69 97 GLY A CA 1
ATOM 763 C C . GLY A 1 97 ? 2.958 9.262 2.145 1.00 91.69 97 GLY A C 1
ATOM 764 O O . GLY A 1 97 ? 2.053 8.613 2.671 1.00 91.69 97 GLY A O 1
ATOM 765 N N . ARG A 1 98 ? 4.136 9.443 2.756 1.00 89.25 98 ARG A N 1
ATOM 766 C CA . ARG A 1 98 ? 4.491 8.843 4.055 1.00 89.25 98 ARG A CA 1
ATOM 767 C C . ARG A 1 98 ? 3.560 9.278 5.191 1.00 89.25 98 ARG A C 1
ATOM 769 O O . ARG A 1 98 ? 3.230 8.458 6.045 1.00 89.25 98 ARG A O 1
ATOM 776 N N . ASP A 1 99 ? 3.135 10.538 5.198 1.00 90.50 99 ASP A N 1
ATOM 777 C CA . ASP A 1 99 ? 2.243 11.071 6.233 1.00 90.50 99 ASP A CA 1
ATOM 778 C C . ASP A 1 99 ? 0.841 10.465 6.123 1.00 90.50 99 ASP A C 1
ATOM 780 O O . ASP A 1 99 ? 0.280 10.037 7.130 1.00 90.50 99 ASP A O 1
ATOM 784 N N . THR A 1 100 ? 0.306 10.347 4.903 1.00 90.12 100 THR A N 1
ATOM 785 C CA . THR A 1 100 ? -0.970 9.669 4.625 1.00 90.12 100 THR A CA 1
ATOM 786 C C . THR A 1 100 ? -0.922 8.215 5.076 1.00 90.12 100 THR A C 1
ATOM 788 O O . THR A 1 100 ? -1.850 7.732 5.727 1.00 90.12 100 THR A O 1
ATOM 791 N N . PHE A 1 101 ? 0.183 7.522 4.795 1.00 91.00 101 PHE A N 1
ATOM 792 C CA . PHE A 1 101 ? 0.396 6.155 5.257 1.00 91.00 101 PHE A CA 1
ATOM 793 C C . PHE A 1 101 ? 0.421 6.056 6.787 1.00 91.00 101 PHE A C 1
ATOM 795 O O . PHE A 1 101 ? -0.313 5.254 7.367 1.00 91.00 101 PHE A O 1
ATOM 802 N N . ALA A 1 102 ? 1.198 6.910 7.459 1.00 89.62 102 ALA A N 1
ATOM 803 C CA . ALA A 1 102 ? 1.274 6.933 8.918 1.00 89.62 102 ALA A CA 1
ATOM 804 C C . ALA A 1 102 ? -0.088 7.237 9.567 1.00 89.62 102 ALA A C 1
ATOM 806 O O . ALA A 1 102 ? -0.461 6.593 10.548 1.00 89.62 102 ALA A O 1
ATOM 807 N N . GLN A 1 103 ? -0.854 8.174 9.002 1.00 88.19 103 GLN A N 1
ATOM 808 C CA . GLN A 1 103 ? -2.210 8.495 9.455 1.00 88.19 103 GLN A CA 1
ATOM 809 C C . GLN A 1 103 ? -3.180 7.327 9.242 1.00 88.19 103 GLN A C 1
ATOM 811 O O . GLN A 1 103 ? -3.986 7.038 10.126 1.00 88.19 103 GLN A O 1
ATOM 816 N N . THR A 1 104 ? -3.074 6.622 8.112 1.00 89.06 104 THR A N 1
ATOM 817 C CA . THR A 1 104 ? -3.897 5.439 7.810 1.00 89.06 104 THR A CA 1
ATOM 818 C C . THR A 1 104 ? -3.635 4.327 8.824 1.00 89.06 104 THR A C 1
ATOM 820 O O . THR A 1 104 ? -4.572 3.843 9.459 1.00 89.06 104 THR A O 1
ATOM 823 N N . LEU A 1 105 ? -2.363 3.992 9.072 1.00 89.50 105 LEU A N 1
ATOM 824 C CA . LEU A 1 105 ? -1.985 3.015 10.098 1.00 89.50 105 LEU A CA 1
ATOM 825 C C . LEU A 1 105 ? -2.447 3.430 11.499 1.00 89.50 105 LEU A C 1
ATOM 827 O O . LEU A 1 105 ? -2.991 2.608 12.233 1.00 89.50 105 LEU A O 1
ATOM 831 N N . ALA A 1 106 ? -2.263 4.698 11.877 1.00 85.44 106 ALA A N 1
ATOM 832 C CA . ALA A 1 106 ? -2.703 5.199 13.177 1.00 85.44 106 ALA A CA 1
ATOM 833 C C . ALA A 1 106 ? -4.227 5.106 13.347 1.00 85.44 106 ALA A C 1
ATOM 835 O O . ALA A 1 106 ? -4.703 4.826 14.445 1.00 85.44 106 ALA A O 1
ATOM 836 N N . SER A 1 107 ? -4.994 5.296 12.270 1.00 84.31 107 SER A N 1
ATOM 837 C CA . SER A 1 107 ? -6.451 5.148 12.284 1.00 84.31 107 SER A CA 1
ATOM 838 C C . SER A 1 107 ? -6.878 3.690 12.493 1.00 84.31 107 SER A C 1
ATOM 840 O O . SER A 1 107 ? -7.774 3.427 13.296 1.00 84.31 107 SER A O 1
ATOM 842 N N . ILE A 1 108 ? -6.186 2.742 11.851 1.00 84.31 108 ILE A N 1
ATOM 843 C CA . ILE A 1 108 ? -6.400 1.298 12.041 1.00 84.31 108 ILE A CA 1
ATOM 844 C C . ILE A 1 108 ? -6.079 0.900 13.490 1.00 84.31 108 ILE A C 1
ATOM 846 O O . ILE A 1 108 ? -6.925 0.331 14.179 1.00 84.31 108 ILE A O 1
ATOM 850 N N . VAL A 1 109 ? -4.902 1.286 13.999 1.00 81.12 109 VAL A N 1
ATOM 851 C CA . VAL A 1 109 ? -4.471 0.998 15.381 1.00 81.12 109 VAL A CA 1
ATOM 852 C C . VAL A 1 109 ? -5.382 1.659 16.413 1.00 81.12 109 VAL A C 1
ATOM 854 O O . VAL A 1 109 ? -5.718 1.039 17.419 1.00 81.12 109 VAL A O 1
ATOM 857 N N . GLY A 1 110 ? -5.808 2.902 16.178 1.00 72.88 110 GLY A N 1
ATOM 858 C CA . GLY A 1 110 ? -6.751 3.606 17.044 1.00 72.88 110 GLY A CA 1
ATOM 859 C C . GLY A 1 110 ? -8.069 2.844 17.194 1.00 72.88 110 GLY A C 1
ATOM 860 O O . GLY A 1 110 ? -8.562 2.701 18.312 1.00 72.88 110 GLY A O 1
ATOM 861 N N . GLY A 1 111 ? -8.579 2.268 16.099 1.00 65.81 111 GLY A N 1
ATOM 862 C CA . GLY A 1 111 ? -9.744 1.378 16.121 1.00 65.81 111 GLY A CA 1
ATOM 863 C C . GLY A 1 111 ? -9.529 0.120 16.973 1.00 65.81 111 GLY A C 1
ATOM 864 O O . GLY A 1 111 ? -10.401 -0.246 17.763 1.00 65.81 111 GLY A O 1
ATOM 865 N N . VAL A 1 112 ? -8.347 -0.501 16.889 1.00 62.88 112 VAL A N 1
ATOM 866 C CA . VAL A 1 112 ? -7.972 -1.679 17.699 1.00 62.88 112 VAL A CA 1
ATOM 867 C C . VAL A 1 112 ? -7.830 -1.326 19.188 1.00 62.88 112 VAL A C 1
ATOM 869 O O . VAL A 1 112 ? -8.338 -2.040 20.056 1.00 62.88 112 VAL A O 1
ATOM 872 N N . ALA A 1 113 ? -7.184 -0.204 19.511 1.00 58.59 113 ALA A N 1
ATOM 873 C CA . ALA A 1 113 ? -6.937 0.227 20.887 1.00 58.59 113 ALA A CA 1
ATOM 874 C C . ALA A 1 113 ? -8.230 0.592 21.635 1.00 58.59 113 ALA A C 1
ATOM 876 O O . ALA A 1 113 ? -8.399 0.211 22.795 1.00 58.59 113 ALA A O 1
ATOM 877 N N . THR A 1 114 ? -9.175 1.277 20.978 1.00 59.06 114 THR A N 1
ATOM 878 C CA . THR A 1 114 ? -10.491 1.567 21.568 1.00 59.06 114 THR A CA 1
ATOM 879 C C . THR A 1 114 ? -11.242 0.281 21.927 1.00 59.06 114 THR A C 1
ATOM 881 O O . THR A 1 114 ? -11.865 0.226 22.989 1.00 59.06 114 THR A O 1
ATOM 884 N N . LYS A 1 115 ? -11.121 -0.780 21.119 1.00 56.09 115 LYS A N 1
ATOM 885 C CA . LYS A 1 115 ? -11.721 -2.094 21.398 1.00 56.09 115 LYS A CA 1
ATOM 886 C C . LYS A 1 115 ? -11.128 -2.751 22.650 1.00 56.09 115 LYS A C 1
ATOM 888 O O . LYS A 1 115 ? -11.870 -3.156 23.541 1.00 56.09 115 LYS A O 1
ATOM 893 N N . MET A 1 116 ? -9.797 -2.778 22.772 1.00 56.91 116 MET A N 1
ATOM 894 C CA . MET A 1 116 ? -9.117 -3.356 23.944 1.00 56.91 116 MET A CA 1
ATOM 895 C C . MET A 1 116 ? -9.487 -2.657 25.260 1.00 56.91 116 MET A C 1
ATOM 897 O O . MET A 1 116 ? -9.583 -3.309 26.295 1.00 56.91 116 MET A O 1
ATOM 901 N N . ILE A 1 117 ? -9.704 -1.338 25.226 1.00 55.38 117 ILE A N 1
ATOM 902 C CA . ILE A 1 117 ? -10.059 -0.548 26.415 1.00 55.38 117 ILE A CA 1
ATOM 903 C C . ILE A 1 117 ? -11.536 -0.733 26.798 1.00 55.38 117 ILE A C 1
ATOM 905 O O . ILE A 1 117 ? -11.869 -0.710 27.981 1.00 55.38 117 ILE A O 1
ATOM 909 N N . THR A 1 118 ? -12.428 -0.897 25.817 1.00 57.19 118 THR A N 1
ATOM 910 C CA . THR A 1 118 ? -13.886 -0.931 26.042 1.00 57.19 118 THR A CA 1
ATOM 911 C C . THR A 1 118 ? -14.473 -2.338 26.159 1.00 57.19 118 THR A C 1
ATOM 913 O O . THR A 1 118 ? -15.611 -2.473 26.604 1.00 57.19 118 THR A O 1
ATOM 916 N N . GLY A 1 119 ? -13.715 -3.385 25.817 1.00 45.69 119 GLY A N 1
ATOM 917 C CA . GLY A 1 119 ? -14.143 -4.781 25.956 1.00 45.69 119 GLY A CA 1
ATOM 918 C C . GLY A 1 119 ? -15.313 -5.179 25.049 1.00 45.69 119 GLY A C 1
ATOM 919 O O . GLY A 1 119 ? -16.024 -6.126 25.379 1.00 45.69 119 GLY A O 1
ATOM 920 N N . SER A 1 120 ? -15.534 -4.434 23.958 1.00 48.19 120 SER A N 1
ATOM 921 C CA . SER A 1 120 ? -16.540 -4.731 22.922 1.00 48.19 120 SER A CA 1
ATOM 922 C C . SER A 1 120 ? -16.005 -5.679 21.851 1.00 48.19 120 SER A C 1
ATOM 924 O O . SER A 1 120 ? -14.785 -5.640 21.570 1.00 48.19 120 SER A O 1
#

Radius of gyration: 16.11 Å; chains: 1; bounding box: 49×25×43 Å

Foldseek 3Di:
DVVVVVVVLPLAQPPVLLVLLVVLLVLVVVLLVVFPQADPVLSVVLVVLSVQLVVCNVVSPLVSNLVSLVVNLVSLVVCLVRGPPNVSSVVSCPVSDPVNSVVSSVSSVVSVVVCVVPVD

Secondary structure (DSSP, 8-state):
--HHHHGGGSS---HHHHHHHHHHHHHHHHHHHH---S-HHHHHHHHHHHHHHHHHHHTT-HHHHHHHHHHHHHHHHHHHHH-S-HHHHHHHHHHH-HHHHHHHHHHHHHHHHHHHHHT-